Protein AF-A0A1Q9QWB0-F1 (afdb_monomer_lite)

Sequence (79 aa):
MMAGLFKRHLESAADSQRFFDTRSARQPNGRIPEAREVASAALFLLSEGAVALNGADVTADGGLTASFDFRTGAEGASI

Foldseek 3Di:
DCDDPNVVLLVVAPHSVLQLQVVLCLAPVSGWDDPVQVVVVVVCCVDPNNPPPPPDDDDRGNCNVVDDPPPPDPSHDGD

InterPro domains:
  IPR002347 Short-chain dehydrogenase/reductase SDR [PF13561] (11-65)
  IPR036291 NAD(P)-binding domain superfamily [SSF51735] (16-66)

Structure (mmCIF, N/CA/C/O backbone):
data_AF-A0A1Q9QWB0-F1
#
_entry.id   AF-A0A1Q9QWB0-F1
#
loop_
_atom_site.group_PDB
_atom_site.id
_atom_site.type_symbol
_atom_site.label_atom_id
_atom_site.label_alt_id
_atom_site.label_comp_id
_atom_site.label_asym_id
_atom_site.label_entity_id
_atom_site.label_seq_id
_atom_site.pdbx_PDB_ins_code
_atom_site.Cartn_x
_atom_site.Cartn_y
_atom_site.Cartn_z
_atom_site.occupancy
_atom_site.B_iso_or_equiv
_atom_site.auth_seq_id
_atom_site.auth_comp_id
_atom_site.auth_asym_id
_atom_site.auth_atom_id
_atom_site.pdbx_PDB_model_num
ATOM 1 N N . MET A 1 1 ? 4.521 -3.076 -3.616 1.00 84.25 1 MET A N 1
ATOM 2 C CA . MET A 1 1 ? 5.197 -4.320 -3.178 1.00 84.25 1 MET A CA 1
ATOM 3 C C . MET A 1 1 ? 5.437 -5.277 -4.334 1.00 84.25 1 MET A C 1
ATOM 5 O O . MET A 1 1 ? 4.695 -5.232 -5.309 1.00 84.25 1 MET A O 1
ATOM 9 N N . MET A 1 2 ? 6.447 -6.150 -4.227 1.00 84.06 2 MET A N 1
ATOM 10 C CA . MET A 1 2 ? 6.770 -7.192 -5.220 1.00 84.06 2 MET A CA 1
ATOM 11 C C . MET A 1 2 ? 5.813 -8.389 -5.124 1.00 84.06 2 MET A C 1
ATOM 13 O O . MET A 1 2 ? 6.209 -9.485 -4.732 1.00 84.06 2 MET A O 1
ATOM 17 N N . ALA A 1 3 ? 4.534 -8.185 -5.434 1.00 86.00 3 ALA A N 1
ATOM 18 C CA . ALA A 1 3 ? 3.524 -9.232 -5.302 1.00 86.00 3 ALA A CA 1
ATOM 19 C C . ALA A 1 3 ? 2.599 -9.333 -6.516 1.00 86.00 3 ALA A C 1
ATOM 21 O O . ALA A 1 3 ? 2.428 -8.385 -7.284 1.00 86.00 3 ALA A O 1
ATOM 22 N N . GLY A 1 4 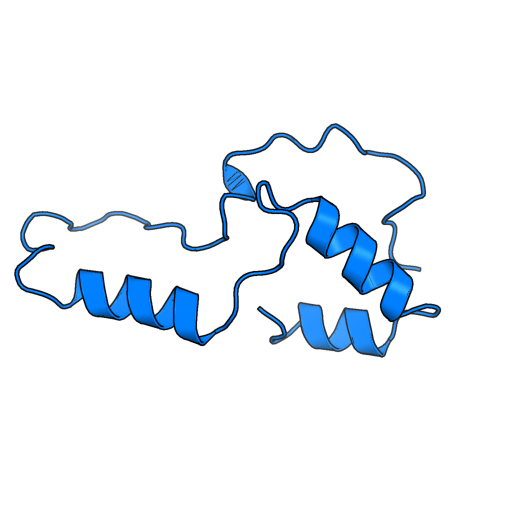? 1.994 -10.513 -6.663 1.00 89.88 4 GLY A N 1
ATOM 23 C CA . GLY A 1 4 ? 0.946 -10.782 -7.642 1.00 89.88 4 GLY A CA 1
ATOM 24 C C . GLY A 1 4 ? 1.351 -10.442 -9.075 1.00 89.88 4 GLY A C 1
ATOM 25 O O . GLY A 1 4 ? 2.422 -10.828 -9.545 1.00 89.88 4 GLY A O 1
ATOM 26 N N . LEU A 1 5 ? 0.469 -9.717 -9.769 1.00 88.06 5 LEU A N 1
ATOM 27 C CA . LEU A 1 5 ? 0.679 -9.317 -11.159 1.00 88.06 5 LEU A CA 1
ATOM 28 C C . LEU A 1 5 ? 1.952 -8.491 -11.336 1.00 88.06 5 LEU A C 1
ATOM 30 O O . LEU A 1 5 ? 2.651 -8.713 -12.316 1.00 88.06 5 LEU A O 1
ATOM 34 N N . PHE A 1 6 ? 2.291 -7.598 -10.404 1.00 88.19 6 PHE A N 1
ATOM 35 C CA . PHE A 1 6 ? 3.493 -6.775 -10.539 1.00 88.19 6 PHE A CA 1
ATOM 36 C C . PHE A 1 6 ? 4.754 -7.638 -10.632 1.00 88.19 6 PHE A C 1
ATOM 38 O O . PHE A 1 6 ? 5.562 -7.452 -11.537 1.00 88.19 6 PHE A O 1
ATOM 45 N N . LYS A 1 7 ? 4.886 -8.622 -9.732 1.00 90.75 7 LYS A N 1
ATOM 46 C CA . LYS A 1 7 ? 6.025 -9.546 -9.726 1.00 90.75 7 LYS A CA 1
ATOM 47 C C . LYS A 1 7 ? 6.128 -10.313 -11.049 1.00 90.75 7 LYS A C 1
ATOM 49 O O . LYS A 1 7 ? 7.200 -10.351 -11.634 1.00 90.75 7 LYS A O 1
ATOM 54 N N . ARG A 1 8 ? 5.005 -10.833 -11.558 1.00 90.56 8 ARG A N 1
ATOM 55 C CA . ARG A 1 8 ? 4.979 -11.554 -12.842 1.00 90.56 8 ARG A CA 1
ATOM 56 C C . ARG A 1 8 ? 5.417 -10.687 -14.025 1.00 90.56 8 ARG A C 1
ATOM 58 O O . ARG A 1 8 ? 6.193 -11.154 -14.843 1.00 90.56 8 ARG A O 1
ATOM 65 N N . HIS A 1 9 ? 4.947 -9.439 -14.104 1.00 87.44 9 HIS A N 1
ATOM 66 C CA . HIS A 1 9 ? 5.335 -8.528 -15.191 1.00 87.44 9 HIS A CA 1
ATOM 67 C C . HIS A 1 9 ? 6.803 -8.104 -15.096 1.00 87.44 9 HIS A C 1
ATOM 69 O O . HIS A 1 9 ? 7.461 -7.959 -16.120 1.00 87.44 9 HIS A O 1
ATOM 75 N N . LEU A 1 10 ? 7.319 -7.909 -13.878 1.00 89.06 10 LEU A N 1
ATOM 76 C CA . LEU A 1 10 ? 8.736 -7.631 -13.653 1.00 89.06 10 LEU A CA 1
ATOM 77 C C . LEU A 1 10 ? 9.608 -8.794 -14.151 1.00 89.06 10 LEU A C 1
ATOM 79 O O . LEU A 1 10 ? 10.591 -8.567 -14.851 1.00 89.06 10 LEU A O 1
ATOM 83 N N . GLU A 1 11 ? 9.233 -10.027 -13.807 1.00 90.62 11 GLU A N 1
ATOM 84 C CA . GLU A 1 11 ? 9.942 -11.251 -14.208 1.00 90.62 11 GLU A CA 1
ATOM 85 C C . GLU A 1 11 ? 9.855 -11.521 -15.717 1.00 90.62 11 GLU A C 1
ATOM 87 O O . GLU A 1 11 ? 10.779 -12.098 -16.282 1.00 90.62 11 GLU A O 1
ATOM 92 N N . SER A 1 12 ? 8.772 -11.102 -16.380 1.00 90.50 12 SER A N 1
ATOM 93 C CA . SER A 1 12 ? 8.597 -11.272 -17.827 1.00 90.50 12 SER A CA 1
ATOM 94 C C . SER A 1 12 ? 9.135 -10.109 -18.666 1.00 90.50 12 SER A C 1
ATOM 96 O O . SER A 1 12 ? 9.076 -10.173 -19.892 1.00 90.50 12 SER A O 1
ATOM 98 N N . ALA A 1 13 ? 9.593 -9.021 -18.044 1.00 88.88 13 ALA A N 1
ATOM 99 C CA . ALA A 1 13 ? 10.098 -7.861 -18.767 1.00 88.88 13 ALA A CA 1
ATOM 100 C C . ALA A 1 13 ? 11.423 -8.192 -19.473 1.00 88.88 13 ALA A C 1
ATOM 102 O O . ALA A 1 13 ? 12.301 -8.818 -18.886 1.00 88.88 13 ALA A O 1
ATOM 103 N N . ALA A 1 14 ? 11.604 -7.705 -20.708 1.00 90.94 14 ALA A N 1
ATOM 104 C CA . ALA A 1 14 ? 12.876 -7.852 -21.428 1.00 90.94 14 ALA A CA 1
ATOM 105 C C . ALA A 1 14 ? 14.060 -7.206 -20.686 1.00 90.94 14 ALA A C 1
ATOM 107 O O . ALA A 1 14 ? 15.191 -7.665 -20.811 1.00 90.94 14 ALA A O 1
ATOM 108 N N . ASP A 1 15 ? 13.786 -6.159 -19.906 1.00 91.44 15 ASP A N 1
ATOM 109 C CA . ASP A 1 15 ? 14.732 -5.536 -18.985 1.00 91.44 15 ASP A CA 1
ATOM 110 C C . ASP A 1 15 ? 14.037 -5.310 -17.635 1.00 91.44 15 ASP A C 1
ATOM 112 O O . ASP A 1 15 ? 13.370 -4.294 -17.404 1.00 91.44 15 ASP A O 1
ATOM 116 N N . SER A 1 16 ? 14.144 -6.304 -16.750 1.00 90.62 16 SER A N 1
ATOM 117 C CA . SER A 1 16 ? 13.530 -6.267 -15.421 1.00 90.62 16 SER A CA 1
ATOM 118 C C . SER A 1 16 ? 14.068 -5.125 -14.561 1.00 90.62 16 SER A C 1
ATOM 120 O O . SER A 1 16 ? 13.302 -4.525 -13.809 1.00 90.62 16 SER A O 1
ATOM 122 N N . GLN A 1 17 ? 15.357 -4.792 -14.675 1.00 90.94 17 GLN A N 1
ATOM 123 C CA . GLN A 1 17 ? 15.955 -3.732 -13.864 1.00 90.94 17 GLN A CA 1
ATOM 124 C C . GLN A 1 17 ? 15.392 -2.373 -14.275 1.00 90.94 17 GLN A C 1
ATOM 126 O O . GLN A 1 17 ? 14.843 -1.655 -13.440 1.00 90.94 17 GLN A O 1
ATOM 131 N N . ARG A 1 18 ? 15.404 -2.065 -15.578 1.00 88.69 18 ARG A N 1
ATOM 132 C CA . ARG A 1 18 ? 14.801 -0.833 -16.094 1.00 88.69 18 ARG A CA 1
ATOM 133 C C . ARG A 1 18 ? 13.312 -0.753 -15.773 1.00 88.69 18 ARG A C 1
ATOM 135 O O . ARG A 1 18 ? 12.826 0.312 -15.401 1.00 88.69 18 ARG A O 1
ATOM 142 N N . PHE A 1 19 ? 12.578 -1.864 -15.874 1.00 88.38 19 PHE A N 1
ATOM 143 C CA . PHE A 1 19 ? 11.168 -1.899 -15.483 1.00 88.38 19 PHE A CA 1
ATOM 144 C C . PHE A 1 19 ? 10.986 -1.534 -14.004 1.00 88.38 19 PHE A C 1
ATOM 146 O O . PHE A 1 19 ? 10.136 -0.704 -13.672 1.00 88.38 19 PHE A O 1
ATOM 153 N N . PHE A 1 20 ? 11.782 -2.129 -13.113 1.00 90.75 20 PHE A N 1
ATOM 154 C CA . PHE A 1 20 ? 11.740 -1.830 -11.685 1.00 90.75 20 PHE A CA 1
ATOM 155 C C . PHE A 1 20 ? 12.060 -0.359 -11.397 1.00 90.75 20 PHE A C 1
ATOM 157 O O . PHE A 1 20 ? 11.323 0.288 -10.646 1.00 90.75 20 PHE A O 1
ATOM 164 N N . ASP A 1 21 ? 13.102 0.182 -12.026 1.00 91.00 21 ASP A N 1
ATOM 165 C CA . ASP A 1 21 ? 13.555 1.558 -11.823 1.00 91.00 21 ASP A CA 1
ATOM 166 C C . ASP A 1 21 ? 12.501 2.563 -12.297 1.00 91.00 21 ASP A C 1
ATOM 168 O O . ASP A 1 21 ? 12.118 3.464 -11.545 1.00 91.00 21 ASP A O 1
ATOM 172 N N . THR A 1 22 ? 11.921 2.348 -13.485 1.00 87.19 22 THR A N 1
ATOM 173 C CA . THR A 1 22 ? 10.803 3.158 -13.989 1.00 87.19 22 THR A CA 1
ATOM 174 C C . THR A 1 22 ? 9.632 3.153 -13.006 1.00 87.19 22 THR A C 1
ATOM 176 O O . THR A 1 22 ? 9.045 4.200 -12.734 1.00 87.19 22 THR A O 1
ATOM 179 N N . ARG A 1 23 ? 9.247 1.984 -12.475 1.00 87.44 23 ARG A N 1
ATOM 180 C CA . ARG A 1 23 ? 8.092 1.864 -11.567 1.00 87.44 23 ARG A CA 1
ATOM 181 C C . ARG A 1 23 ? 8.365 2.482 -10.202 1.00 87.44 23 ARG A C 1
ATOM 183 O O . ARG A 1 23 ? 7.459 3.079 -9.627 1.00 87.44 23 ARG A O 1
ATOM 190 N N . SER A 1 24 ? 9.594 2.385 -9.713 1.00 89.31 24 SER A N 1
ATOM 191 C CA . SER A 1 24 ? 10.025 3.024 -8.470 1.00 89.31 24 SER A CA 1
ATOM 192 C C . SER A 1 24 ? 10.031 4.547 -8.602 1.00 89.31 24 SER A C 1
ATOM 194 O O . SER A 1 24 ? 9.492 5.233 -7.739 1.00 89.31 24 SER A O 1
ATOM 196 N N . ALA A 1 25 ? 10.499 5.084 -9.732 1.00 87.44 25 ALA A N 1
ATOM 197 C CA . ALA A 1 25 ? 10.542 6.523 -10.002 1.00 87.44 25 ALA A CA 1
ATOM 198 C C . ALA A 1 25 ? 9.163 7.195 -10.178 1.00 87.44 25 ALA A C 1
ATOM 200 O O . ALA A 1 25 ? 9.090 8.426 -10.267 1.00 87.44 25 ALA A O 1
ATOM 201 N N . ARG A 1 26 ? 8.076 6.417 -10.276 1.00 84.19 26 ARG A N 1
ATOM 202 C CA . ARG A 1 26 ? 6.692 6.934 -10.256 1.00 84.19 26 ARG A CA 1
ATOM 203 C C . ARG A 1 26 ? 6.180 7.192 -8.845 1.00 84.19 26 ARG A C 1
ATOM 205 O O . ARG A 1 26 ? 5.217 7.926 -8.673 1.00 84.19 26 ARG A O 1
ATOM 212 N N . GLN A 1 27 ? 6.807 6.582 -7.849 1.00 86.00 27 GLN A N 1
ATOM 213 C CA . GLN A 1 27 ? 6.433 6.763 -6.458 1.00 86.00 27 GLN A CA 1
ATOM 214 C C . GLN A 1 27 ? 6.986 8.106 -5.964 1.00 86.00 27 GLN A C 1
ATOM 216 O O . GLN A 1 27 ? 8.142 8.411 -6.267 1.00 86.00 27 GLN A O 1
ATOM 221 N N . PRO A 1 28 ? 6.236 8.905 -5.182 1.00 86.00 28 PRO A N 1
ATOM 222 C CA . PRO A 1 28 ? 6.724 10.188 -4.663 1.00 86.00 28 PRO A CA 1
ATOM 223 C C . PRO A 1 28 ? 8.043 10.096 -3.887 1.00 86.00 28 PRO A C 1
ATOM 225 O O . PRO A 1 28 ? 8.858 11.012 -3.921 1.00 86.00 28 PRO A O 1
ATOM 228 N N . ASN A 1 29 ? 8.270 8.975 -3.202 1.00 86.00 29 ASN A N 1
ATOM 229 C CA . ASN A 1 29 ? 9.499 8.697 -2.458 1.00 86.00 29 AS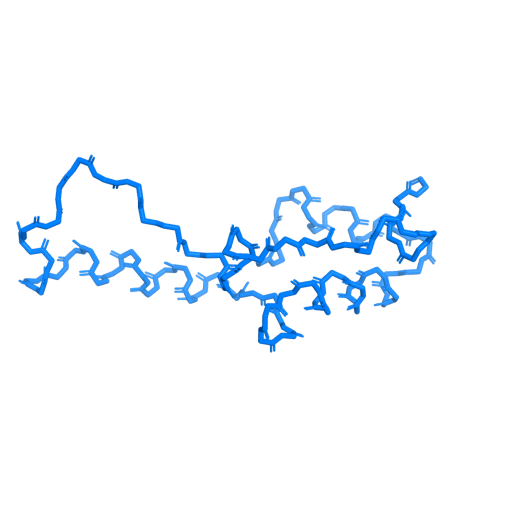N A CA 1
ATOM 230 C C . ASN A 1 29 ? 10.539 7.890 -3.265 1.00 86.00 29 ASN A C 1
ATOM 232 O O . ASN A 1 29 ? 11.532 7.442 -2.695 1.00 86.00 29 ASN A O 1
ATOM 236 N N . GLY A 1 30 ? 10.302 7.664 -4.561 1.00 88.19 30 GLY A N 1
ATOM 237 C CA . GLY A 1 30 ? 11.210 6.961 -5.466 1.00 88.19 30 GLY A CA 1
ATOM 238 C C . GLY A 1 30 ? 11.347 5.457 -5.219 1.00 88.19 30 GLY A C 1
ATOM 239 O O . GLY A 1 30 ? 12.265 4.849 -5.765 1.00 88.19 30 GLY A O 1
ATOM 240 N N . ARG A 1 31 ? 10.482 4.839 -4.403 1.00 90.94 31 ARG A N 1
ATOM 241 C CA . ARG A 1 31 ? 10.562 3.406 -4.080 1.00 90.94 31 ARG A CA 1
ATOM 242 C C . ARG A 1 31 ? 9.197 2.739 -4.004 1.00 90.94 31 ARG A C 1
ATOM 244 O O . ARG A 1 31 ? 8.219 3.309 -3.534 1.00 90.94 31 ARG A O 1
ATOM 251 N N . ILE A 1 32 ? 9.141 1.471 -4.400 1.00 91.31 32 ILE A N 1
ATOM 252 C CA . ILE A 1 32 ? 7.931 0.657 -4.268 1.00 91.31 32 ILE A CA 1
ATOM 253 C C . ILE A 1 32 ? 7.778 0.205 -2.801 1.00 91.31 32 ILE A C 1
ATOM 255 O O . ILE A 1 32 ? 8.701 -0.428 -2.286 1.00 91.31 32 ILE A O 1
ATOM 259 N N . PRO A 1 33 ? 6.628 0.449 -2.135 1.00 92.62 33 PRO A N 1
ATOM 260 C CA . PRO A 1 33 ? 6.411 0.007 -0.755 1.00 92.62 33 PRO A CA 1
ATOM 261 C C . PRO A 1 33 ? 6.519 -1.509 -0.604 1.00 92.62 33 PRO A C 1
ATOM 263 O O . PRO A 1 33 ? 6.063 -2.256 -1.476 1.00 92.62 33 PRO A O 1
ATOM 266 N N . GLU A 1 34 ? 7.069 -1.978 0.507 1.00 93.44 34 GLU A N 1
ATOM 267 C CA . GLU A 1 34 ? 7.163 -3.395 0.846 1.00 93.44 34 GLU A CA 1
ATOM 268 C C . GLU A 1 34 ? 5.880 -3.937 1.498 1.00 93.44 34 GLU A C 1
ATOM 270 O O . GLU A 1 34 ? 5.062 -3.195 2.037 1.00 93.44 34 GLU A O 1
ATOM 275 N N . ALA A 1 35 ? 5.726 -5.267 1.508 1.00 93.50 35 ALA A N 1
ATOM 276 C CA . ALA A 1 35 ? 4.583 -5.932 2.140 1.00 93.50 35 ALA A CA 1
ATOM 277 C C . ALA A 1 35 ? 4.446 -5.579 3.632 1.00 93.50 35 ALA A C 1
ATOM 279 O O . ALA A 1 35 ? 3.341 -5.346 4.116 1.00 93.50 35 ALA A O 1
ATOM 280 N N . ARG A 1 36 ? 5.577 -5.495 4.349 1.00 95.69 36 ARG A N 1
ATOM 281 C CA . ARG A 1 36 ? 5.604 -5.139 5.776 1.00 95.69 36 ARG A CA 1
ATOM 282 C C . ARG A 1 36 ? 5.077 -3.731 6.048 1.00 95.69 36 ARG A C 1
ATOM 284 O O . ARG A 1 36 ? 4.482 -3.510 7.088 1.00 95.69 36 ARG A O 1
ATOM 291 N N . GLU A 1 37 ? 5.261 -2.794 5.122 1.00 94.94 37 GLU A N 1
ATOM 292 C CA . GLU A 1 37 ? 4.807 -1.411 5.299 1.00 94.94 37 GLU A CA 1
ATOM 293 C C . GLU A 1 37 ? 3.288 -1.308 5.149 1.00 94.94 37 GLU A C 1
ATOM 295 O O . GLU A 1 37 ? 2.633 -0.622 5.930 1.00 94.94 37 GLU A O 1
ATOM 300 N N . VAL A 1 38 ? 2.715 -2.068 4.210 1.00 94.69 38 VAL A N 1
ATOM 301 C CA . VAL A 1 38 ? 1.258 -2.225 4.085 1.00 94.69 38 VAL A CA 1
ATOM 302 C C . VAL A 1 38 ? 0.687 -2.922 5.326 1.00 94.69 38 VAL A C 1
ATOM 304 O O . VAL A 1 38 ? -0.326 -2.487 5.871 1.00 94.69 38 VAL A O 1
ATOM 307 N N . ALA A 1 39 ? 1.359 -3.966 5.822 1.00 96.19 39 ALA A N 1
ATOM 308 C CA . ALA A 1 39 ? 0.951 -4.663 7.040 1.00 96.19 39 ALA A CA 1
ATOM 309 C C . ALA A 1 39 ? 0.991 -3.754 8.281 1.00 96.19 39 ALA A C 1
ATOM 311 O O . ALA A 1 39 ? 0.092 -3.831 9.112 1.00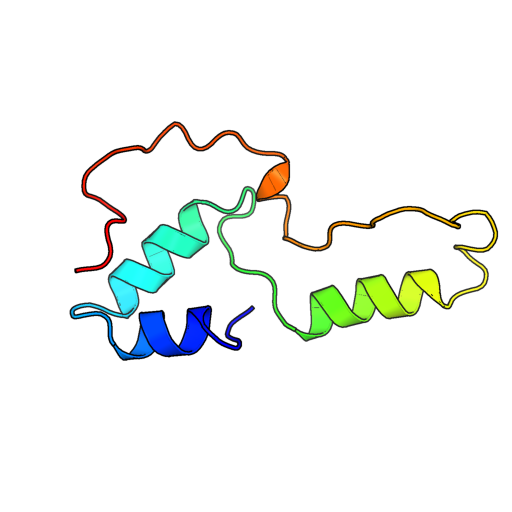 96.19 39 ALA A O 1
ATOM 312 N N . SER A 1 40 ? 1.973 -2.855 8.389 1.00 97.25 40 SER A N 1
ATOM 313 C CA . SER A 1 40 ? 2.027 -1.860 9.468 1.00 97.25 40 SER A CA 1
ATOM 314 C C . SER A 1 40 ? 0.833 -0.904 9.444 1.00 97.25 40 SER A C 1
ATOM 316 O O . SER A 1 40 ? 0.300 -0.580 10.503 1.00 97.25 40 SER A O 1
ATOM 318 N N . ALA A 1 41 ? 0.371 -0.483 8.260 1.00 96.69 41 ALA A N 1
ATOM 319 C CA . ALA A 1 41 ? -0.841 0.328 8.142 1.00 96.69 41 ALA A CA 1
ATOM 320 C C . ALA A 1 41 ? -2.082 -0.444 8.625 1.00 96.69 41 ALA A C 1
ATOM 322 O O . ALA A 1 41 ? -2.877 0.089 9.395 1.00 96.69 41 ALA A O 1
ATOM 323 N N . ALA A 1 42 ? -2.209 -1.721 8.250 1.00 97.06 42 ALA A N 1
ATOM 324 C CA . ALA A 1 42 ? -3.283 -2.580 8.750 1.00 97.06 42 ALA A CA 1
ATOM 325 C C . ALA A 1 42 ? -3.209 -2.775 10.275 1.00 97.06 42 ALA A C 1
ATOM 327 O O . ALA A 1 42 ? -4.229 -2.702 10.954 1.00 97.06 42 ALA A O 1
ATOM 328 N N . LEU A 1 43 ? -2.008 -2.964 10.831 1.00 98.12 43 LEU A N 1
ATOM 329 C CA . LEU A 1 43 ? -1.810 -3.101 12.274 1.00 98.12 43 LEU A CA 1
ATOM 330 C C . LEU A 1 43 ? -2.214 -1.829 13.031 1.00 98.12 43 LEU A C 1
ATOM 332 O O . LEU A 1 43 ? -2.835 -1.924 14.086 1.00 98.12 43 LEU A O 1
ATOM 336 N N . PHE A 1 44 ? -1.916 -0.645 12.486 1.00 97.88 44 PHE A N 1
ATOM 337 C CA . PHE A 1 44 ? -2.393 0.617 13.051 1.00 97.88 44 PHE A CA 1
ATOM 338 C C . PHE A 1 44 ? -3.926 0.684 13.082 1.00 97.88 44 PHE A C 1
ATOM 340 O O . PHE A 1 44 ? -4.491 1.070 14.104 1.00 97.88 44 PHE A O 1
ATOM 347 N N . LEU A 1 45 ? -4.605 0.253 12.015 1.00 97.56 45 LEU A N 1
ATOM 348 C CA . LEU A 1 45 ? -6.073 0.228 11.965 1.00 97.56 45 LEU A CA 1
ATOM 349 C C . LEU A 1 45 ? -6.703 -0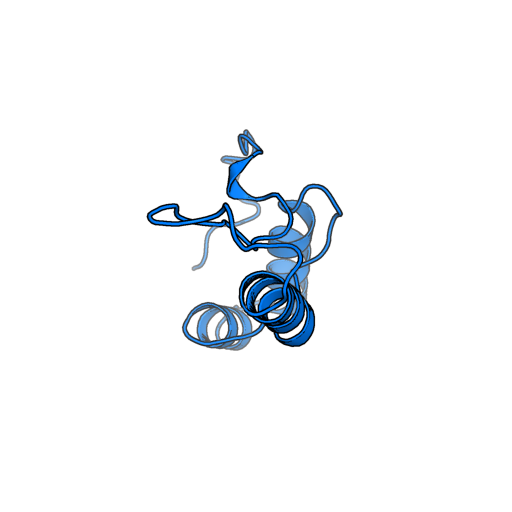.742 12.978 1.00 97.56 45 LEU A C 1
ATOM 351 O O . LEU A 1 45 ? -7.855 -0.560 13.354 1.00 97.56 45 LEU A O 1
ATOM 355 N N . LEU A 1 46 ? -5.952 -1.740 13.449 1.00 97.44 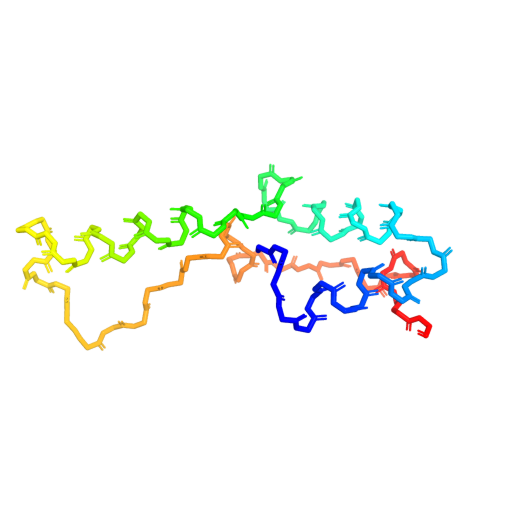46 LEU A N 1
ATOM 356 C CA . LEU A 1 46 ? -6.367 -2.655 14.519 1.00 97.44 46 LEU A CA 1
ATOM 357 C C . LEU A 1 46 ? -6.035 -2.138 15.929 1.00 97.44 46 LEU A C 1
ATOM 359 O O . LEU A 1 46 ? -6.358 -2.799 16.915 1.00 97.44 46 LEU A O 1
ATOM 363 N N . SER A 1 47 ? -5.360 -0.994 16.041 1.00 98.31 47 SER A N 1
ATOM 364 C CA . SER A 1 47 ? -4.949 -0.420 17.323 1.00 98.31 47 SER A CA 1
ATOM 365 C C . SER A 1 47 ? -6.021 0.485 17.934 1.00 98.31 47 SER A C 1
ATOM 367 O O . SER A 1 47 ? -6.897 1.008 17.244 1.00 98.31 47 SER A O 1
ATOM 369 N N . GLU A 1 48 ? -5.883 0.775 19.230 1.00 98.00 48 GLU A N 1
ATOM 370 C CA . GLU A 1 48 ? -6.701 1.784 19.919 1.00 98.00 48 GLU A CA 1
ATOM 371 C C . GLU A 1 48 ? -6.536 3.198 19.331 1.00 98.00 48 GLU A C 1
ATOM 373 O O . GLU A 1 48 ? -7.373 4.060 19.559 1.00 98.00 48 GLU A O 1
ATOM 378 N N . GLY A 1 49 ? -5.494 3.468 18.537 1.00 97.38 49 GLY A N 1
ATOM 379 C CA . GLY A 1 49 ? -5.323 4.765 17.873 1.00 97.38 49 GLY A CA 1
ATOM 380 C C . GLY A 1 49 ? -6.312 5.017 16.729 1.00 97.38 49 GLY A C 1
ATOM 381 O O . GLY A 1 49 ? -6.435 6.152 16.270 1.00 97.38 49 GLY A O 1
ATOM 382 N N . ALA A 1 50 ? -7.020 3.984 16.266 1.00 97.81 50 ALA A N 1
ATOM 383 C CA . ALA A 1 50 ? -7.870 4.037 15.080 1.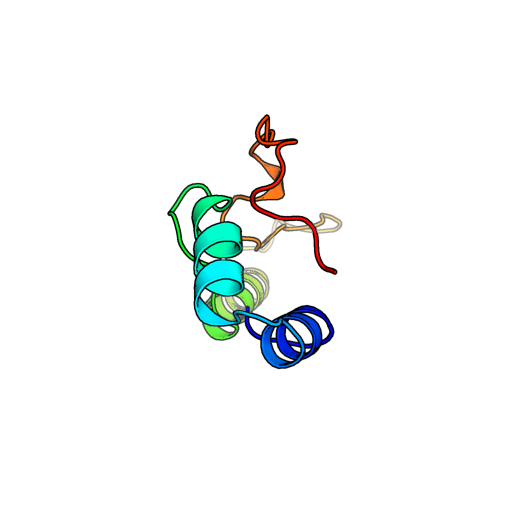00 97.81 50 ALA A CA 1
ATOM 384 C C . ALA A 1 50 ? -9.377 3.937 15.383 1.00 97.81 50 ALA A C 1
ATOM 386 O O . ALA A 1 50 ? -10.157 3.767 14.451 1.00 97.81 50 ALA A O 1
ATOM 387 N N . VAL A 1 51 ? -9.826 4.080 16.643 1.00 97.56 51 VAL A N 1
ATOM 388 C CA . VAL A 1 51 ? -11.233 3.794 17.040 1.00 97.56 51 VAL A CA 1
ATOM 389 C C . VAL A 1 51 ? -12.284 4.583 16.253 1.00 97.56 51 VAL A C 1
ATOM 391 O O . VAL A 1 51 ? -13.423 4.145 16.125 1.00 97.56 51 VAL A O 1
ATOM 394 N N . ALA A 1 52 ? -11.916 5.767 15.763 1.00 97.00 52 ALA A N 1
ATOM 395 C CA . ALA A 1 52 ? -12.800 6.653 15.013 1.00 97.00 52 ALA A CA 1
ATOM 396 C C . ALA A 1 52 ? -12.720 6.449 13.487 1.00 97.00 52 ALA A C 1
ATOM 398 O O . ALA A 1 52 ? -13.464 7.091 12.748 1.00 97.00 52 ALA A O 1
ATOM 399 N N . LEU A 1 53 ? -11.824 5.586 13.000 1.00 96.50 53 LEU A N 1
ATOM 400 C CA . LEU A 1 53 ? -11.658 5.289 11.581 1.00 96.50 53 LEU A CA 1
ATOM 401 C C . LEU A 1 53 ? -12.521 4.078 11.219 1.00 96.50 53 LEU A C 1
ATOM 403 O O . LEU A 1 53 ? -12.146 2.937 11.471 1.00 96.50 53 LEU A O 1
ATOM 407 N N . ASN A 1 54 ? -13.686 4.322 10.621 1.00 95.00 54 ASN A N 1
ATOM 408 C CA . ASN A 1 54 ? -14.591 3.263 10.183 1.00 95.00 54 ASN A CA 1
ATOM 409 C C . ASN A 1 54 ? -15.255 3.616 8.845 1.00 95.00 54 ASN A C 1
ATOM 411 O O . ASN A 1 54 ? -15.526 4.784 8.575 1.00 95.00 54 ASN A O 1
ATOM 415 N N . GLY A 1 55 ? -15.530 2.600 8.022 1.00 96.19 55 GLY A N 1
ATOM 416 C CA . GLY A 1 55 ? -16.208 2.763 6.731 1.00 96.19 55 GLY A CA 1
ATOM 417 C C . GLY A 1 55 ? -15.415 3.551 5.682 1.00 96.19 55 GLY A C 1
ATOM 418 O O . GLY A 1 55 ? -16.022 4.143 4.794 1.00 96.19 55 GLY A O 1
ATOM 419 N N . ALA A 1 56 ? -14.085 3.585 5.792 1.00 95.50 56 ALA A N 1
ATOM 420 C CA . ALA A 1 56 ? -13.209 4.329 4.894 1.00 95.50 56 ALA A CA 1
ATOM 421 C C . ALA A 1 56 ? -12.157 3.422 4.245 1.00 95.50 56 ALA A C 1
ATOM 423 O O . ALA A 1 56 ? -11.607 2.532 4.895 1.00 95.50 56 ALA A O 1
ATOM 424 N N . ASP A 1 57 ? -11.825 3.720 2.990 1.00 95.00 57 ASP A N 1
ATOM 425 C CA . ASP A 1 57 ? -10.693 3.112 2.296 1.00 95.00 57 ASP A CA 1
ATOM 426 C C . ASP A 1 57 ? -9.402 3.854 2.660 1.00 95.00 57 ASP A C 1
ATOM 428 O O . ASP A 1 57 ? -9.219 5.030 2.338 1.00 95.00 57 ASP A O 1
ATOM 432 N N . VAL A 1 58 ? -8.477 3.159 3.324 1.00 94.06 58 VAL A N 1
ATOM 433 C CA . VAL A 1 58 ? -7.153 3.700 3.656 1.00 94.06 58 VAL A CA 1
ATOM 434 C C . VAL A 1 58 ? -6.138 3.203 2.633 1.00 94.06 58 VAL A C 1
ATOM 436 O O . VAL A 1 58 ? -5.772 2.029 2.608 1.00 94.06 58 VAL A O 1
ATOM 439 N N . THR A 1 59 ? -5.668 4.111 1.778 1.00 94.00 59 THR A N 1
ATOM 440 C CA . THR A 1 59 ? -4.718 3.778 0.709 1.00 94.00 59 THR A CA 1
ATOM 441 C C . THR A 1 59 ? -3.284 3.735 1.246 1.00 94.00 59 THR A C 1
ATOM 443 O O . THR A 1 59 ? -2.729 4.757 1.642 1.00 94.00 59 THR A O 1
ATOM 446 N N . ALA A 1 60 ? -2.663 2.552 1.229 1.00 93.31 60 ALA A N 1
ATOM 447 C CA . ALA A 1 60 ? -1.275 2.322 1.645 1.00 93.31 60 ALA A CA 1
ATOM 448 C C . ALA A 1 60 ? -0.367 2.020 0.436 1.00 93.31 60 ALA A C 1
ATOM 450 O O . ALA A 1 60 ? 0.173 0.923 0.298 1.00 93.31 60 ALA A O 1
ATOM 451 N N . ASP A 1 61 ? -0.220 2.983 -0.475 1.00 90.75 61 ASP A N 1
ATOM 452 C CA . ASP A 1 61 ? 0.456 2.796 -1.770 1.00 90.75 61 ASP A CA 1
ATOM 453 C C . ASP A 1 61 ? 1.757 3.601 -1.933 1.00 90.75 61 ASP A C 1
ATOM 455 O O . ASP A 1 61 ? 2.343 3.614 -3.015 1.00 90.75 61 ASP A O 1
ATOM 459 N N . GLY A 1 62 ? 2.231 4.254 -0.867 1.00 87.06 62 GLY A N 1
ATOM 460 C CA . GLY A 1 62 ? 3.416 5.115 -0.916 1.00 87.06 62 GLY A CA 1
ATOM 461 C C . GLY A 1 62 ? 3.168 6.489 -1.545 1.00 87.06 62 GLY A C 1
ATOM 462 O O . GLY A 1 62 ? 4.132 7.193 -1.837 1.00 87.06 62 GLY A O 1
ATOM 463 N N . GLY A 1 63 ? 1.903 6.877 -1.735 1.00 88.88 63 GLY A N 1
ATOM 464 C CA . GLY A 1 63 ? 1.503 8.150 -2.327 1.00 88.88 63 GLY A CA 1
ATOM 465 C C . GLY A 1 63 ? 1.337 8.102 -3.844 1.00 88.88 63 GLY A C 1
ATOM 466 O O . GLY A 1 63 ? 1.195 9.157 -4.459 1.00 88.88 63 GLY A O 1
ATOM 467 N N . LEU A 1 64 ? 1.337 6.911 -4.455 1.00 86.38 64 LEU A N 1
ATOM 468 C CA . LEU A 1 64 ? 1.167 6.754 -5.902 1.00 86.38 64 LEU A CA 1
ATOM 469 C C . LEU A 1 64 ? -0.109 7.454 -6.387 1.00 86.38 64 LEU A C 1
ATOM 471 O O . LEU A 1 64 ? -0.056 8.275 -7.301 1.00 86.38 64 LEU A O 1
ATOM 475 N N . THR A 1 65 ? -1.230 7.179 -5.716 1.00 87.88 65 THR A N 1
ATOM 476 C CA . THR A 1 65 ? -2.564 7.718 -6.030 1.00 87.88 65 THR A CA 1
ATOM 477 C C . THR A 1 65 ? -2.680 9.220 -5.752 1.00 87.88 65 THR A C 1
ATOM 479 O O . THR A 1 65 ? -3.547 9.885 -6.310 1.00 87.88 65 THR A O 1
ATOM 482 N N . ALA A 1 66 ? -1.801 9.782 -4.917 1.00 85.88 66 ALA A N 1
ATOM 483 C CA . ALA A 1 66 ? -1.774 11.218 -4.631 1.00 85.88 66 ALA A CA 1
ATOM 484 C C . ALA A 1 66 ? -1.043 12.030 -5.715 1.00 85.88 66 ALA A C 1
ATOM 486 O O . ALA A 1 66 ? -1.136 13.258 -5.737 1.00 85.88 66 ALA A O 1
ATOM 487 N N . SER A 1 67 ? -0.299 11.363 -6.599 1.00 73.50 67 SER A N 1
ATOM 488 C CA . SER A 1 67 ? 0.434 12.001 -7.688 1.00 73.50 67 SER A CA 1
ATOM 489 C C . SER A 1 67 ? -0.302 11.863 -9.020 1.00 73.50 67 SER A C 1
ATOM 491 O O . SER A 1 67 ? -0.974 10.868 -9.281 1.00 73.50 67 SER A O 1
ATOM 493 N N . PHE A 1 68 ? -0.145 12.864 -9.885 1.00 62.41 68 PHE A N 1
ATOM 494 C CA . PHE A 1 68 ? -0.554 12.780 -11.281 1.00 62.41 68 PHE A CA 1
ATOM 495 C C . PHE A 1 68 ? 0.702 12.510 -12.116 1.00 62.41 68 PHE A C 1
ATOM 497 O O . PHE A 1 68 ? 1.603 13.348 -12.179 1.00 62.41 68 PHE A O 1
ATOM 504 N N . ASP A 1 69 ? 0.806 11.319 -12.708 1.00 62.41 69 ASP A N 1
ATOM 505 C CA . ASP A 1 69 ? 1.952 10.956 -13.544 1.00 62.41 69 ASP A CA 1
ATOM 506 C C . ASP A 1 69 ? 1.795 11.586 -14.939 1.00 62.41 69 ASP A C 1
ATOM 508 O O . ASP A 1 69 ? 1.087 11.064 -15.799 1.00 62.41 69 ASP A O 1
ATOM 512 N N . PHE A 1 70 ? 2.452 12.726 -15.178 1.00 52.84 70 PHE A N 1
ATOM 513 C CA . PHE A 1 70 ? 2.528 13.343 -16.511 1.00 52.84 70 PHE A CA 1
ATOM 514 C C . PHE A 1 70 ? 3.468 12.589 -17.472 1.00 52.84 70 PHE A C 1
ATOM 516 O O . PHE A 1 70 ? 3.598 12.983 -18.632 1.00 52.84 70 PHE A O 1
ATOM 523 N N . ARG A 1 71 ? 4.149 11.516 -17.037 1.00 55.28 71 ARG A N 1
ATOM 524 C CA . ARG A 1 71 ? 5.102 10.771 -17.872 1.00 55.28 71 ARG A CA 1
ATOM 525 C C . ARG A 1 71 ? 4.362 9.711 -18.690 1.00 55.28 71 ARG A C 1
ATOM 527 O O . ARG A 1 71 ? 4.462 8.510 -18.453 1.00 55.28 71 ARG A O 1
ATOM 534 N N . THR A 1 72 ? 3.638 10.165 -19.709 1.00 46.53 72 THR A N 1
ATOM 535 C CA . THR A 1 72 ? 2.969 9.324 -20.722 1.00 46.53 72 THR A CA 1
ATOM 536 C C . THR A 1 72 ? 3.912 8.837 -21.838 1.00 46.53 72 THR A C 1
ATOM 538 O O . THR A 1 72 ? 3.458 8.338 -22.864 1.00 46.53 72 THR A O 1
ATOM 541 N N . GLY A 1 73 ? 5.232 8.977 -21.661 1.00 55.09 73 GLY A N 1
ATOM 542 C CA . GLY A 1 73 ? 6.243 8.632 -22.665 1.00 55.09 73 GLY A CA 1
ATOM 543 C C . GLY A 1 73 ? 6.632 7.148 -22.722 1.00 55.09 73 GLY A C 1
ATOM 544 O O . GLY A 1 73 ? 6.278 6.346 -21.857 1.00 55.09 73 GLY A O 1
ATOM 545 N N . ALA A 1 74 ? 7.446 6.808 -23.731 1.00 55.97 74 ALA A N 1
ATOM 546 C CA . ALA A 1 74 ? 7.950 5.467 -24.072 1.00 55.97 74 ALA A CA 1
ATOM 547 C C . ALA A 1 74 ? 8.718 4.722 -22.953 1.00 55.97 74 ALA A C 1
ATOM 549 O O . ALA A 1 74 ? 9.127 3.579 -23.130 1.00 55.97 74 ALA A O 1
ATOM 550 N N . GLU A 1 75 ? 8.924 5.342 -21.793 1.00 57.03 75 GLU A N 1
ATOM 551 C CA . GLU A 1 75 ? 9.789 4.854 -20.717 1.00 57.03 75 GLU A CA 1
ATOM 552 C C . GLU A 1 75 ? 9.139 3.795 -19.810 1.00 57.03 75 GLU A C 1
ATOM 554 O O . GLU A 1 75 ? 9.819 3.245 -18.943 1.00 57.03 75 GLU A O 1
ATOM 559 N N . GLY A 1 76 ? 7.848 3.481 -19.997 1.00 46.94 76 GLY A N 1
ATOM 560 C CA . GLY A 1 76 ? 7.127 2.539 -19.129 1.00 46.94 76 GLY A CA 1
ATOM 561 C C . GLY A 1 76 ? 6.040 1.678 -19.773 1.00 46.94 76 GLY A C 1
ATOM 562 O O . GLY A 1 76 ? 5.200 1.148 -19.038 1.00 46.94 76 GLY A O 1
ATOM 563 N N . ALA A 1 77 ? 6.026 1.541 -21.101 1.00 49.09 77 ALA A N 1
ATOM 564 C CA . ALA A 1 77 ? 5.169 0.560 -21.762 1.00 49.09 77 ALA A CA 1
ATOM 565 C C . ALA A 1 77 ? 5.731 -0.854 -21.528 1.00 49.09 77 ALA A C 1
ATOM 567 O O . ALA A 1 77 ? 6.908 -1.102 -21.783 1.00 49.09 77 ALA A O 1
ATOM 568 N N . SER A 1 78 ? 4.901 -1.769 -21.020 1.00 39.50 78 SER A N 1
ATOM 569 C CA . SER A 1 78 ? 5.191 -3.202 -21.125 1.00 39.50 78 SER A CA 1
ATOM 570 C C . SER A 1 78 ? 5.013 -3.605 -22.586 1.00 39.50 78 SER A C 1
ATOM 572 O O . SER A 1 78 ? 3.981 -3.279 -23.173 1.00 39.50 78 SER A O 1
ATOM 574 N N . ILE A 1 79 ? 6.025 -4.264 -23.150 1.00 46.69 79 ILE A N 1
ATOM 575 C CA . ILE A 1 79 ? 5.881 -5.065 -24.372 1.00 46.69 79 ILE A CA 1
ATOM 576 C C . ILE A 1 79 ? 5.074 -6.328 -24.085 1.00 46.69 79 ILE A C 1
ATOM 578 O O . ILE A 1 79 ? 5.183 -6.837 -22.943 1.00 46.69 79 ILE A O 1
#

Secondary structure (DSSP, 8-state):
---HHHHHHHHHSTTHHHHHHHHHTTSTTSSPPPHHHHHHHHHHHTSGGGTT--S-----STTGGGS-----STTS---

pLDDT: mean 85.49, std 14.86, range [39.5, 98.31]

Organism: Pseudomonas putida (NCBI:txid303)

Radius of gyration: 15.35 Å; chains: 1; bounding box: 32×25×44 Å